Protein AF-A0A6A4AZQ4-F1 (afdb_monomer)

Solvent-accessible surface area (backbone atoms only — not comparable to full-atom values): 8282 Å² total; per-residue (Å²): 132,80,73,72,81,44,89,81,57,68,65,46,80,45,60,49,32,27,82,89,79,29,39,50,75,61,92,63,44,70,59,52,55,48,69,80,64,52,63,95,91,52,48,73,48,75,42,52,84,47,32,66,57,68,24,71,66,31,63,81,78,37,82,80,70,52,90,78,56,87,69,87,67,89,72,78,94,66,88,70,85,77,46,73,69,54,54,48,62,51,53,74,72,51,66,85,78,80,65,54,73,67,56,53,53,50,53,58,51,60,79,65,37,61,67,62,41,40,59,53,32,78,77,43,73,69,59,45,122

Organism: NCBI:txid53985

Sequence (129 aa):
MIAWSDPKSALTCLVNPTNPAGDKYGRGADKELHRDHVPDDHTIIVTKIMQPWVGPQWRQDSTINSANLVVNGAAHRQRRIAHAPHAAEIKRKQMPWSVTLMTLAFVSAVVKDDAYLQQTSDVTPPPVA

Structure (mmCIF, N/CA/C/O backbone):
data_AF-A0A6A4AZQ4-F1
#
_entry.id   AF-A0A6A4AZQ4-F1
#
loop_
_atom_site.group_PDB
_atom_site.id
_atom_site.type_symbol
_atom_site.label_atom_id
_atom_site.label_alt_id
_atom_site.label_comp_id
_atom_site.label_asym_id
_atom_site.label_entity_id
_atom_site.label_seq_id
_atom_site.pdbx_PDB_ins_code
_atom_site.Cartn_x
_atom_site.Cartn_y
_atom_site.Cartn_z
_atom_site.occupancy
_atom_site.B_iso_or_equiv
_atom_site.auth_seq_id
_atom_site.auth_comp_id
_atom_site.auth_asym_id
_atom_site.auth_atom_id
_atom_site.pdbx_PDB_model_num
ATOM 1 N N . MET A 1 1 ? 12.541 18.760 -14.601 1.00 35.53 1 MET A N 1
ATOM 2 C CA . MET A 1 1 ? 12.120 17.862 -15.698 1.00 35.53 1 MET A CA 1
ATOM 3 C C . MET A 1 1 ? 12.109 16.453 -15.121 1.00 35.53 1 MET A C 1
ATOM 5 O O . MET A 1 1 ? 13.132 16.041 -14.593 1.00 35.53 1 MET A O 1
ATOM 9 N N . ILE A 1 2 ? 10.940 15.810 -15.042 1.00 48.75 2 ILE A N 1
ATOM 10 C CA . ILE A 1 2 ? 10.747 14.558 -14.289 1.00 48.75 2 ILE A CA 1
ATOM 11 C C . ILE A 1 2 ? 11.432 13.405 -15.035 1.00 48.75 2 ILE A C 1
ATOM 13 O O . ILE A 1 2 ? 11.215 13.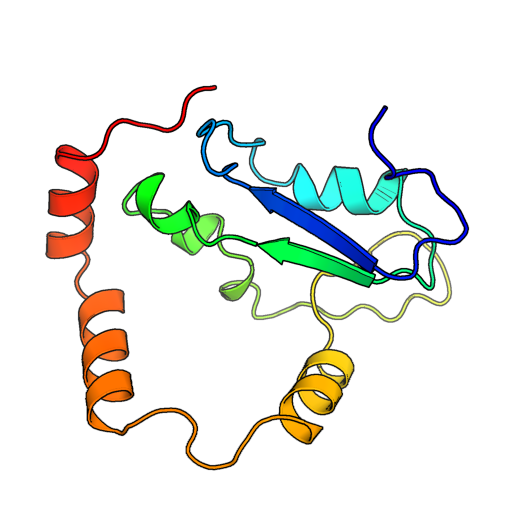231 -16.228 1.00 48.75 2 ILE A O 1
ATOM 17 N N . ALA A 1 3 ? 12.234 12.622 -14.311 1.00 57.94 3 ALA A N 1
ATOM 18 C CA . ALA A 1 3 ? 13.068 11.506 -14.772 1.00 57.94 3 ALA A CA 1
ATOM 19 C C . ALA A 1 3 ? 12.305 10.291 -15.355 1.00 57.94 3 ALA A C 1
ATOM 21 O O . ALA A 1 3 ? 12.865 9.206 -15.462 1.00 57.94 3 ALA A O 1
ATOM 22 N N . TRP A 1 4 ? 11.026 10.440 -15.710 1.00 61.09 4 TRP A N 1
ATOM 23 C CA . TRP A 1 4 ? 10.162 9.333 -16.134 1.00 61.09 4 TRP A CA 1
ATOM 24 C C . TRP A 1 4 ? 10.613 8.698 -17.457 1.00 61.09 4 TRP A C 1
ATOM 26 O O . TRP A 1 4 ? 10.456 7.501 -17.658 1.00 61.09 4 TRP A O 1
ATOM 36 N N . SER A 1 5 ? 11.193 9.492 -18.357 1.00 64.38 5 SER A N 1
ATOM 37 C CA . SER A 1 5 ? 11.689 9.024 -19.652 1.00 64.38 5 SER A CA 1
ATOM 38 C C . SER A 1 5 ? 13.172 8.648 -19.634 1.00 64.38 5 SER A C 1
ATOM 40 O O . SER A 1 5 ? 13.759 8.536 -20.706 1.00 64.38 5 SER A O 1
ATOM 42 N N . ASP A 1 6 ? 13.808 8.530 -18.461 1.00 72.38 6 ASP A N 1
ATOM 43 C CA . ASP A 1 6 ? 15.204 8.099 -18.385 1.00 72.38 6 ASP A CA 1
ATOM 44 C C . ASP A 1 6 ? 15.291 6.594 -18.695 1.00 72.38 6 ASP A C 1
ATOM 46 O O . ASP A 1 6 ? 14.875 5.777 -17.864 1.00 72.38 6 ASP A O 1
ATOM 50 N N . PRO A 1 7 ? 15.856 6.200 -19.853 1.00 70.44 7 PRO A N 1
ATOM 51 C CA . PRO A 1 7 ? 15.953 4.795 -20.236 1.00 70.44 7 PRO A CA 1
ATOM 52 C C . PRO A 1 7 ? 16.917 4.000 -19.343 1.00 70.44 7 PRO A C 1
ATOM 54 O O . PRO A 1 7 ? 16.969 2.779 -19.452 1.00 70.44 7 PRO A O 1
ATOM 57 N N . LYS A 1 8 ? 17.703 4.667 -18.485 1.00 75.94 8 LYS A N 1
ATOM 58 C CA . LYS A 1 8 ? 18.588 4.023 -17.505 1.00 75.94 8 LYS A CA 1
ATOM 59 C C . LYS A 1 8 ? 17.917 3.787 -16.157 1.00 75.94 8 LYS A C 1
ATOM 61 O O . LYS A 1 8 ? 18.514 3.142 -15.294 1.00 75.94 8 LYS A O 1
ATOM 66 N N . SER A 1 9 ? 16.724 4.337 -15.935 1.00 75.56 9 SER A N 1
ATOM 67 C CA . SER A 1 9 ? 16.019 4.123 -14.679 1.00 75.56 9 SER A CA 1
ATOM 68 C C . SER A 1 9 ? 15.610 2.652 -14.570 1.00 75.56 9 SER A C 1
ATOM 70 O O . SER A 1 9 ? 15.049 2.087 -15.495 1.00 75.56 9 SER A O 1
ATOM 72 N N . ALA A 1 10 ? 15.925 2.019 -13.439 1.00 75.75 10 ALA A N 1
ATOM 73 C CA . ALA A 1 10 ? 15.512 0.640 -13.149 1.00 75.75 10 ALA A CA 1
ATOM 74 C C . ALA A 1 10 ? 14.190 0.577 -12.358 1.00 75.75 10 ALA A C 1
ATOM 76 O O . ALA A 1 10 ? 13.584 -0.484 -12.205 1.00 75.75 10 ALA A O 1
ATOM 77 N N . LEU A 1 11 ? 13.772 1.716 -11.794 1.00 76.00 11 LEU A N 1
ATOM 78 C CA . LEU A 1 11 ? 12.618 1.831 -10.916 1.00 76.00 11 LEU A CA 1
ATOM 79 C C . LEU A 1 11 ? 11.999 3.224 -11.027 1.00 76.00 11 LEU A C 1
ATOM 81 O O . LEU A 1 11 ? 12.704 4.231 -10.955 1.00 76.00 11 LEU A O 1
ATOM 85 N N . THR A 1 12 ? 10.672 3.277 -11.092 1.00 76.62 12 THR A N 1
ATOM 86 C CA . THR A 1 12 ? 9.910 4.520 -10.948 1.00 76.62 12 THR A CA 1
ATOM 87 C C . THR A 1 12 ? 8.911 4.421 -9.804 1.00 76.62 12 THR A C 1
ATOM 89 O O . THR A 1 12 ? 8.218 3.419 -9.652 1.00 76.62 12 THR A O 1
ATOM 92 N N . CYS A 1 13 ? 8.806 5.484 -9.010 1.00 78.12 13 CYS A N 1
ATOM 93 C CA . CYS A 1 13 ? 7.836 5.590 -7.927 1.00 78.12 13 CYS A CA 1
ATOM 94 C C . CYS A 1 13 ? 6.793 6.657 -8.268 1.00 78.12 13 CYS A C 1
ATOM 96 O O . CYS A 1 13 ? 7.144 7.800 -8.550 1.00 78.12 13 CYS A O 1
ATOM 98 N N . LEU A 1 14 ? 5.519 6.284 -8.204 1.00 79.44 14 LEU A N 1
ATOM 99 C CA . LEU A 1 14 ? 4.370 7.165 -8.383 1.00 79.44 14 LEU A CA 1
ATOM 100 C C . LEU A 1 14 ? 3.589 7.235 -7.072 1.00 79.44 14 LEU A C 1
ATOM 102 O O . LEU A 1 14 ? 3.201 6.200 -6.535 1.00 79.44 14 LEU A O 1
ATOM 106 N N . VAL A 1 15 ? 3.330 8.442 -6.576 1.00 83.25 15 VAL A N 1
ATOM 107 C CA . VAL A 1 15 ? 2.513 8.683 -5.381 1.00 83.25 15 VAL A CA 1
ATOM 108 C C . VAL A 1 15 ? 1.152 9.189 -5.836 1.00 83.25 15 VAL A C 1
ATOM 110 O O . VAL A 1 15 ? 1.092 10.243 -6.448 1.00 83.25 15 VAL A O 1
ATOM 113 N N . ASN A 1 16 ? 0.076 8.434 -5.599 1.00 82.62 16 ASN A N 1
ATOM 114 C CA . ASN A 1 16 ? -1.269 8.836 -6.023 1.00 82.62 16 ASN A CA 1
ATOM 115 C C . ASN A 1 16 ? -2.346 8.298 -5.054 1.00 82.62 16 ASN A C 1
ATOM 117 O O . ASN A 1 16 ? -2.586 7.085 -5.064 1.00 82.62 16 ASN A O 1
ATOM 121 N N . PRO A 1 17 ? -3.035 9.137 -4.256 1.00 84.94 17 PRO A N 1
ATOM 122 C CA . PRO A 1 17 ? -2.929 10.601 -4.219 1.00 84.94 17 PRO A CA 1
ATOM 123 C C . PRO A 1 17 ? -1.544 11.090 -3.780 1.00 84.94 17 PRO A C 1
ATOM 125 O O . PRO A 1 17 ? -0.901 10.445 -2.947 1.00 84.94 17 PRO A O 1
ATOM 128 N N . THR A 1 18 ? -1.095 12.205 -4.350 1.00 86.50 18 THR A N 1
ATOM 129 C CA . THR A 1 18 ? 0.215 12.813 -4.112 1.00 86.50 18 THR A CA 1
ATOM 130 C C . THR A 1 18 ? 0.327 13.320 -2.674 1.00 86.50 18 THR A C 1
ATOM 132 O O . THR A 1 18 ? -0.579 13.946 -2.133 1.00 86.50 18 THR A O 1
ATOM 135 N N . ASN A 1 19 ? 1.478 13.093 -2.046 1.00 83.56 19 ASN A N 1
ATOM 136 C CA . ASN A 1 19 ? 1.862 13.688 -0.764 1.00 83.56 19 ASN A CA 1
ATOM 137 C C . ASN A 1 19 ? 3.084 14.594 -1.017 1.00 83.56 19 ASN A C 1
ATOM 139 O O . ASN A 1 19 ? 4.058 14.080 -1.575 1.00 83.56 19 ASN A O 1
ATOM 143 N N . PRO A 1 20 ? 3.081 15.895 -0.653 1.00 85.06 20 PRO A N 1
ATOM 144 C CA . PRO A 1 20 ? 2.109 16.609 0.194 1.00 85.06 20 PRO A CA 1
ATOM 145 C C . PRO A 1 20 ? 1.010 17.381 -0.548 1.00 85.06 20 PRO A C 1
ATOM 147 O O . PRO A 1 20 ? 0.149 17.962 0.101 1.00 85.06 20 PRO A O 1
ATOM 150 N N . ALA A 1 21 ? 1.041 17.425 -1.880 1.00 85.69 21 ALA A N 1
ATOM 151 C CA . ALA A 1 21 ? 0.172 18.308 -2.661 1.00 85.69 21 ALA A CA 1
ATOM 152 C C . ALA A 1 21 ? -1.312 17.893 -2.668 1.00 85.69 21 ALA A C 1
ATOM 154 O O . ALA A 1 21 ? -2.181 18.738 -2.866 1.00 85.69 21 ALA A O 1
ATOM 155 N N . GLY A 1 22 ? -1.616 16.623 -2.397 1.00 81.75 22 GLY A N 1
ATOM 156 C CA . GLY A 1 22 ? -2.986 16.131 -2.294 1.00 81.75 22 GLY A CA 1
ATOM 157 C C . GLY A 1 22 ? -3.694 15.943 -3.635 1.00 81.75 22 GLY A C 1
ATOM 158 O O . GLY A 1 22 ? -4.845 15.520 -3.620 1.00 81.75 22 GLY A O 1
ATOM 159 N N . ASP A 1 23 ? -3.038 16.209 -4.768 1.00 85.50 23 ASP A N 1
ATOM 160 C CA . ASP A 1 23 ? -3.581 15.934 -6.096 1.00 85.50 23 ASP A CA 1
ATOM 161 C C . ASP A 1 23 ? -3.769 14.432 -6.324 1.00 85.50 23 ASP A C 1
ATOM 163 O O . ASP A 1 23 ? -3.001 13.593 -5.840 1.00 85.50 23 ASP A O 1
ATOM 167 N N . LYS A 1 24 ? -4.836 14.068 -7.038 1.00 83.44 24 LYS A N 1
ATOM 168 C CA . LYS A 1 24 ? -5.180 12.670 -7.304 1.00 83.44 24 LYS A CA 1
ATOM 169 C C . LYS A 1 24 ? -5.544 12.485 -8.766 1.00 83.44 24 LYS A C 1
ATOM 171 O O . LYS A 1 24 ? -6.485 13.095 -9.266 1.00 83.44 24 LYS A O 1
ATOM 176 N N . TYR A 1 25 ? -4.894 11.531 -9.425 1.00 80.69 25 TYR A N 1
ATOM 177 C CA . TYR A 1 25 ? -5.348 11.117 -10.745 1.00 80.69 25 TYR A CA 1
ATOM 178 C C . TYR A 1 25 ? -6.692 10.379 -10.679 1.00 80.69 25 TYR A C 1
ATOM 180 O O . TYR A 1 25 ? -6.972 9.615 -9.748 1.00 80.69 25 TYR A O 1
ATOM 188 N N . GLY A 1 26 ? -7.502 10.551 -11.725 1.00 76.06 26 GLY A N 1
ATOM 189 C CA . GLY A 1 26 ? -8.758 9.827 -11.895 1.00 76.06 26 GLY A CA 1
ATOM 190 C C . GLY A 1 26 ? -8.587 8.302 -11.871 1.00 76.06 26 GLY A C 1
ATOM 191 O O . GLY A 1 26 ? -7.505 7.747 -12.090 1.00 76.06 26 GLY A O 1
ATOM 192 N N . ARG A 1 27 ? -9.687 7.590 -11.606 1.00 72.06 27 ARG A N 1
ATOM 193 C CA . ARG A 1 27 ? -9.695 6.122 -11.556 1.00 72.06 27 ARG A CA 1
ATOM 194 C C . ARG A 1 27 ? -9.169 5.542 -12.874 1.00 72.06 27 ARG A C 1
ATOM 196 O O . ARG A 1 27 ? -9.711 5.815 -13.936 1.00 72.06 27 ARG A O 1
ATOM 203 N N . GLY A 1 28 ? -8.144 4.694 -12.796 1.00 66.69 28 GLY A N 1
ATOM 204 C CA . GLY A 1 28 ? -7.565 4.021 -13.964 1.00 66.69 28 GLY A CA 1
ATOM 205 C C . GLY A 1 28 ? -6.424 4.771 -14.654 1.00 66.69 28 GLY A C 1
ATOM 206 O O . GLY A 1 28 ? -5.711 4.137 -15.429 1.00 66.69 28 GLY A O 1
ATOM 207 N N . ALA A 1 29 ? -6.171 6.035 -14.306 1.00 71.25 29 ALA A N 1
ATOM 208 C CA . ALA A 1 29 ? -5.068 6.817 -14.865 1.00 71.25 29 ALA A CA 1
ATOM 209 C C . ALA A 1 29 ? -3.694 6.170 -14.615 1.00 71.25 29 ALA A C 1
ATOM 211 O O . ALA A 1 29 ? -2.849 6.161 -15.500 1.00 71.25 29 ALA A O 1
ATOM 212 N N . ASP A 1 30 ? -3.490 5.512 -13.466 1.00 70.56 30 ASP A N 1
ATOM 213 C CA . ASP A 1 30 ? -2.242 4.777 -13.197 1.00 70.56 30 ASP A CA 1
ATOM 214 C C . ASP A 1 30 ? -1.990 3.661 -14.230 1.00 70.56 30 ASP A C 1
ATOM 216 O O . ASP A 1 30 ? -0.849 3.365 -14.581 1.00 70.56 30 ASP A O 1
ATOM 220 N N . LYS A 1 31 ? -3.065 3.026 -14.729 1.00 67.12 31 LYS A N 1
ATOM 221 C CA . LYS A 1 31 ? -2.982 1.963 -15.744 1.00 67.12 31 LYS A CA 1
ATOM 222 C C . LYS A 1 31 ? -2.687 2.533 -17.129 1.00 67.12 31 LYS A C 1
ATOM 224 O O . LYS A 1 31 ? -2.040 1.861 -17.927 1.00 67.12 31 LYS A O 1
ATOM 229 N N . GLU A 1 32 ? -3.184 3.730 -17.413 1.00 66.38 32 GLU A N 1
ATOM 230 C CA . GLU A 1 32 ? -2.928 4.460 -18.656 1.00 66.38 32 GLU A CA 1
ATOM 231 C C . GLU A 1 32 ? -1.483 4.970 -18.701 1.00 66.38 32 GLU A C 1
ATOM 233 O O . GLU A 1 32 ? -0.744 4.633 -19.623 1.00 66.38 32 GLU A O 1
ATOM 238 N N . LEU A 1 33 ? -1.020 5.616 -17.625 1.00 66.25 33 LEU A N 1
ATOM 239 C CA . LEU A 1 33 ? 0.378 6.025 -17.448 1.00 66.25 33 LEU A CA 1
ATOM 240 C C . LEU A 1 33 ? 1.345 4.844 -17.604 1.00 66.25 33 LEU A C 1
ATOM 242 O O . LEU A 1 33 ? 2.374 4.965 -18.268 1.00 66.25 33 LEU A O 1
ATOM 246 N N . HIS A 1 34 ? 0.991 3.683 -17.045 1.00 66.56 34 HIS A N 1
ATOM 247 C CA . HIS A 1 34 ? 1.779 2.463 -17.196 1.00 66.56 34 HIS A CA 1
ATOM 248 C C . HIS A 1 34 ? 1.815 1.940 -18.639 1.00 66.56 34 HIS A C 1
ATOM 250 O O . HIS A 1 34 ? 2.854 1.462 -19.087 1.00 66.56 34 HIS A O 1
ATOM 256 N N . ARG A 1 35 ? 0.694 2.002 -19.367 1.00 64.50 35 ARG A N 1
ATOM 257 C CA . ARG A 1 35 ? 0.608 1.486 -20.740 1.00 64.50 35 ARG A CA 1
ATOM 258 C C . ARG A 1 35 ? 1.487 2.280 -21.698 1.00 64.50 35 ARG A C 1
ATOM 260 O O . ARG A 1 35 ? 2.133 1.678 -22.551 1.00 64.50 35 ARG A O 1
ATOM 267 N N . ASP A 1 36 ? 1.470 3.598 -21.565 1.00 67.19 36 ASP A N 1
ATOM 268 C CA . ASP A 1 36 ? 1.934 4.471 -22.641 1.00 67.19 36 ASP A CA 1
ATOM 269 C C . ASP A 1 36 ? 3.392 4.908 -22.472 1.00 67.19 36 ASP A C 1
ATOM 271 O O . ASP A 1 36 ? 4.022 5.319 -23.444 1.00 67.19 36 ASP A O 1
ATOM 275 N N . HIS A 1 37 ? 3.955 4.786 -21.265 1.00 65.50 37 HIS A N 1
ATOM 276 C CA . HIS A 1 37 ? 5.232 5.427 -20.954 1.00 65.50 37 HIS A CA 1
ATOM 277 C C . HIS A 1 37 ? 6.262 4.533 -20.258 1.00 65.50 37 HIS A C 1
ATOM 279 O O . HIS A 1 37 ? 7.309 5.047 -19.869 1.00 65.50 37 HIS A O 1
ATOM 285 N N . VAL A 1 38 ? 5.990 3.239 -20.048 1.00 64.12 38 VAL A N 1
ATOM 286 C CA . VAL A 1 38 ? 6.880 2.369 -19.259 1.00 64.12 38 VAL A CA 1
ATOM 287 C C . VAL A 1 38 ? 7.414 1.195 -20.083 1.00 64.12 38 VAL A C 1
ATOM 289 O O . VAL A 1 38 ? 6.617 0.393 -20.580 1.00 64.12 38 VAL A O 1
ATOM 292 N N . PRO A 1 39 ? 8.752 1.066 -20.208 1.00 67.88 39 PRO A N 1
ATOM 293 C CA . PRO A 1 39 ? 9.387 -0.066 -20.877 1.00 67.88 39 PRO A CA 1
ATOM 294 C C . PRO A 1 39 ? 9.024 -1.425 -20.259 1.00 67.88 39 PRO A C 1
ATOM 296 O O . PRO A 1 39 ? 8.681 -1.526 -19.084 1.00 67.88 39 PRO A O 1
ATOM 299 N N . ASP A 1 40 ? 9.128 -2.488 -21.056 1.00 67.19 40 ASP A N 1
ATOM 300 C CA . ASP A 1 40 ? 8.702 -3.850 -20.695 1.00 67.19 40 ASP A CA 1
ATOM 301 C C . ASP A 1 40 ? 9.452 -4.444 -19.491 1.00 67.19 40 ASP A C 1
ATOM 303 O O . ASP A 1 40 ? 8.864 -5.223 -18.744 1.00 67.19 40 ASP A O 1
ATOM 307 N N . ASP A 1 41 ? 10.715 -4.056 -19.291 1.00 69.56 41 ASP A N 1
ATOM 308 C CA . ASP A 1 41 ? 11.599 -4.539 -18.214 1.00 69.56 41 ASP A CA 1
ATOM 309 C C . ASP A 1 41 ? 11.769 -3.510 -17.079 1.00 69.56 41 ASP A C 1
ATOM 311 O O . ASP A 1 41 ? 12.784 -3.450 -16.389 1.00 69.56 41 ASP A O 1
ATOM 315 N N . HIS A 1 42 ? 10.774 -2.637 -16.906 1.00 72.31 42 HIS A N 1
ATOM 316 C CA . HIS A 1 42 ? 10.826 -1.553 -15.933 1.00 72.31 42 HIS A CA 1
ATOM 317 C C . HIS A 1 42 ? 9.854 -1.772 -14.779 1.00 72.31 42 HIS A C 1
ATOM 319 O O . HIS A 1 42 ? 8.670 -2.064 -14.973 1.00 72.31 42 HIS A O 1
ATOM 325 N N . THR A 1 43 ? 10.332 -1.579 -13.550 1.00 73.88 43 THR A N 1
ATOM 326 C CA . THR A 1 43 ? 9.486 -1.705 -12.358 1.00 73.88 43 THR A CA 1
ATOM 327 C C . THR A 1 43 ? 8.878 -0.358 -11.982 1.00 73.88 43 THR A C 1
ATOM 329 O O . THR A 1 43 ? 9.582 0.642 -11.854 1.00 73.88 43 THR A O 1
ATOM 332 N N . ILE A 1 44 ? 7.567 -0.335 -11.720 1.00 75.06 44 ILE A N 1
ATOM 333 C CA . ILE A 1 44 ? 6.893 0.821 -11.116 1.00 75.06 44 ILE A CA 1
ATOM 334 C C . ILE A 1 44 ? 6.322 0.442 -9.758 1.00 75.06 44 ILE A C 1
ATOM 336 O O . ILE A 1 44 ? 5.603 -0.551 -9.626 1.00 75.06 44 ILE A O 1
ATOM 340 N N . ILE A 1 45 ? 6.566 1.291 -8.767 1.00 77.44 45 ILE A N 1
ATOM 341 C CA . ILE A 1 45 ? 5.862 1.282 -7.489 1.00 77.44 45 ILE A CA 1
ATOM 342 C C . ILE A 1 45 ? 4.824 2.396 -7.516 1.00 77.44 45 ILE A C 1
ATOM 344 O O . ILE A 1 45 ? 5.169 3.573 -7.557 1.00 77.44 45 ILE A O 1
ATOM 348 N N . VAL A 1 46 ? 3.546 2.027 -7.457 1.00 77.94 46 VAL A N 1
ATOM 349 C CA . VAL A 1 46 ? 2.457 2.984 -7.240 1.00 77.94 46 VAL A CA 1
ATOM 350 C C . VAL A 1 46 ? 2.090 2.945 -5.765 1.00 77.94 46 VAL A C 1
ATOM 352 O O . VAL A 1 46 ? 1.525 1.960 -5.288 1.00 77.94 46 VAL A O 1
ATOM 355 N N . THR A 1 47 ? 2.418 4.000 -5.027 1.00 80.50 47 THR A N 1
ATOM 356 C CA . THR A 1 47 ? 2.023 4.123 -3.628 1.00 80.50 47 THR A CA 1
ATOM 357 C C . THR A 1 47 ? 0.634 4.741 -3.507 1.00 80.50 47 THR A C 1
ATOM 359 O O . THR A 1 47 ? 0.336 5.801 -4.060 1.00 80.50 47 THR A O 1
ATOM 362 N N . LYS A 1 48 ? -0.218 4.033 -2.761 1.00 80.44 48 LYS A N 1
ATOM 363 C CA . LYS A 1 48 ? -1.611 4.379 -2.454 1.00 80.44 48 LYS A CA 1
ATOM 364 C C . LYS A 1 48 ? -1.781 4.813 -0.996 1.00 80.44 48 LYS A C 1
ATOM 366 O O . LYS A 1 48 ? -2.871 4.704 -0.448 1.00 80.44 48 LYS A O 1
ATOM 371 N N . ILE A 1 49 ? -0.711 5.286 -0.352 1.00 81.44 49 ILE A N 1
ATOM 372 C CA . ILE A 1 49 ? -0.714 5.625 1.083 1.00 81.44 49 ILE A CA 1
ATOM 373 C C . ILE A 1 49 ? -1.791 6.642 1.462 1.00 81.44 49 ILE A C 1
ATOM 375 O O . ILE A 1 49 ? -2.362 6.539 2.541 1.00 81.44 49 ILE A O 1
ATOM 379 N N . MET A 1 50 ? -2.105 7.581 0.564 1.00 85.50 50 MET A N 1
ATOM 380 C CA . MET A 1 50 ? -3.113 8.603 0.829 1.00 85.50 50 MET A CA 1
ATOM 381 C C . MET A 1 50 ? -4.533 8.169 0.437 1.00 85.50 50 MET A C 1
ATOM 383 O O . MET A 1 50 ? -5.493 8.891 0.681 1.00 85.50 50 MET A O 1
ATOM 387 N N . GLN A 1 51 ? -4.692 6.989 -0.169 1.00 83.12 51 GLN A N 1
ATOM 388 C CA . GLN A 1 51 ? -5.965 6.516 -0.710 1.00 83.12 51 GLN A CA 1
ATOM 389 C C . GLN A 1 51 ? -7.094 6.428 0.338 1.00 83.12 51 GLN A C 1
ATOM 391 O O . GLN A 1 51 ? -8.215 6.781 -0.028 1.00 83.12 51 GLN A O 1
ATOM 396 N N . PRO A 1 52 ? -6.853 6.033 1.611 1.00 82.75 52 PRO A N 1
ATOM 397 C CA . PRO A 1 52 ? -7.893 6.036 2.645 1.00 82.75 52 PRO A CA 1
ATOM 398 C C . PRO A 1 52 ? -8.498 7.417 2.928 1.00 82.75 52 PRO A C 1
ATOM 400 O O . PRO A 1 52 ? -9.676 7.503 3.257 1.00 82.75 52 PRO A O 1
ATOM 403 N N . TRP A 1 53 ? -7.726 8.492 2.738 1.00 83.25 53 TRP A N 1
ATOM 404 C CA . TRP A 1 53 ? -8.166 9.874 2.975 1.00 83.25 53 TRP A CA 1
ATOM 405 C C . TRP A 1 53 ? -9.047 10.432 1.859 1.00 83.25 53 TRP A C 1
ATOM 407 O O . TRP A 1 53 ? -9.649 11.484 2.016 1.00 83.25 53 TRP A O 1
ATOM 417 N N . VAL A 1 54 ? -9.142 9.730 0.727 1.00 82.31 54 VAL A N 1
ATOM 418 C CA . VAL A 1 54 ? -10.029 10.136 -0.372 1.00 82.31 54 VAL A CA 1
ATOM 419 C C . VAL A 1 54 ? -11.500 9.894 -0.021 1.00 82.31 54 VAL A C 1
ATOM 421 O O . VAL A 1 54 ? -12.384 10.494 -0.625 1.00 82.31 54 VAL A O 1
ATOM 424 N N . GLY A 1 55 ? -11.766 8.991 0.925 1.00 81.81 55 GLY A N 1
ATOM 425 C CA . GLY A 1 55 ? -13.101 8.735 1.445 1.00 81.81 55 GLY A CA 1
ATOM 426 C C . GLY A 1 55 ? -13.371 7.261 1.753 1.00 81.81 55 GLY A C 1
ATOM 427 O O . GLY A 1 55 ? -12.559 6.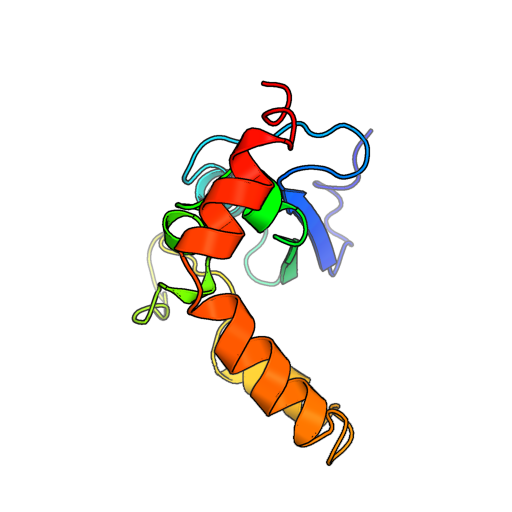386 1.439 1.00 81.81 55 GLY A O 1
ATOM 428 N N . PRO A 1 56 ? -14.549 6.938 2.310 1.00 79.88 56 PRO A N 1
ATOM 429 C CA . PRO A 1 56 ? -14.893 5.607 2.833 1.00 79.88 56 PRO A CA 1
ATOM 430 C C . PRO A 1 56 ? -14.865 4.508 1.755 1.00 79.88 56 PRO A C 1
ATOM 432 O O . PRO A 1 56 ? -14.608 3.335 2.033 1.00 79.88 56 PRO A O 1
ATOM 435 N N . GLN A 1 57 ?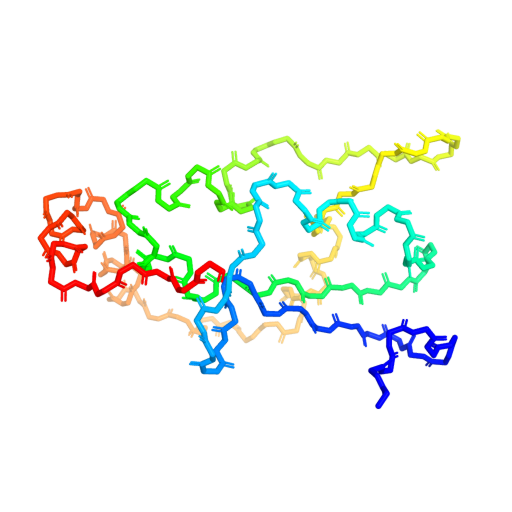 -15.066 4.888 0.488 1.00 79.19 57 GLN A N 1
ATOM 436 C CA . GLN A 1 57 ? -15.042 3.989 -0.668 1.00 79.19 57 GLN A CA 1
ATOM 437 C C . GLN A 1 57 ? -13.634 3.732 -1.234 1.00 79.19 57 GLN A C 1
ATOM 439 O O . GLN A 1 57 ? -13.505 3.113 -2.292 1.00 79.19 57 GLN A O 1
ATOM 444 N N . TRP A 1 58 ? -12.568 4.151 -0.542 1.00 80.25 58 TRP A N 1
ATOM 445 C CA . TRP A 1 58 ? -11.172 4.028 -0.986 1.00 80.25 58 TRP A CA 1
ATOM 446 C C . TRP A 1 58 ? -10.776 2.622 -1.466 1.00 80.25 58 TRP A C 1
ATOM 448 O O . TRP A 1 58 ? -9.924 2.477 -2.344 1.00 80.25 58 TRP A O 1
ATOM 458 N N . ARG A 1 59 ? -11.423 1.575 -0.938 1.00 78.62 59 ARG A N 1
ATOM 459 C CA . ARG A 1 59 ? -11.202 0.173 -1.323 1.00 78.62 59 ARG A CA 1
ATOM 460 C C . ARG A 1 59 ? -11.526 -0.110 -2.792 1.00 78.62 59 ARG A C 1
ATOM 462 O O . ARG A 1 59 ? -10.958 -1.038 -3.361 1.00 78.62 59 ARG A O 1
ATOM 469 N N . GLN A 1 60 ? -12.417 0.662 -3.412 1.00 76.25 60 GLN A N 1
ATOM 470 C CA . GLN A 1 60 ? -12.772 0.503 -4.827 1.00 76.25 60 GLN A CA 1
ATOM 471 C C . GLN A 1 60 ? -11.660 0.968 -5.779 1.00 76.25 60 GLN A C 1
ATOM 473 O O . GLN A 1 60 ? -11.587 0.506 -6.916 1.00 76.25 60 GLN A O 1
ATOM 478 N N . ASP A 1 61 ? -10.811 1.879 -5.305 1.00 69.25 61 ASP A N 1
ATOM 479 C CA . ASP A 1 61 ? -9.655 2.417 -6.028 1.00 69.25 61 ASP A CA 1
ATOM 480 C C . ASP A 1 61 ? -8.338 1.771 -5.566 1.00 69.25 61 ASP A C 1
ATOM 482 O O . ASP A 1 61 ? -7.268 2.046 -6.114 1.00 69.25 61 ASP A O 1
ATOM 486 N N . SER A 1 62 ? -8.404 0.898 -4.557 1.00 64.69 62 SER A N 1
ATOM 487 C CA . SER A 1 62 ? -7.260 0.135 -4.080 1.00 64.69 62 SER A CA 1
ATOM 488 C C . SER A 1 62 ? -6.909 -0.968 -5.073 1.00 64.69 62 SER A C 1
ATOM 490 O O . SER A 1 62 ? -7.746 -1.780 -5.471 1.00 64.69 62 SER A O 1
ATOM 492 N N . THR A 1 63 ? -5.628 -1.059 -5.419 1.00 59.25 63 THR A N 1
ATOM 493 C CA . THR A 1 63 ? -5.078 -2.147 -6.238 1.00 59.25 63 THR A CA 1
ATOM 494 C C . THR A 1 63 ? -5.220 -3.523 -5.569 1.00 59.25 63 THR A C 1
ATOM 496 O O . THR A 1 63 ? -5.114 -4.539 -6.249 1.00 59.25 63 THR A O 1
ATOM 499 N N . ILE A 1 64 ? -5.540 -3.564 -4.269 1.00 51.41 64 ILE A N 1
ATOM 500 C CA . ILE A 1 64 ? -5.658 -4.774 -3.441 1.00 51.41 64 ILE A CA 1
ATOM 501 C C . ILE A 1 64 ? -6.943 -5.574 -3.731 1.00 51.41 64 ILE A C 1
ATOM 503 O O . ILE A 1 64 ? -6.933 -6.795 -3.617 1.00 51.41 64 ILE A O 1
ATOM 507 N N . ASN A 1 65 ? -8.033 -4.936 -4.179 1.00 41.56 65 ASN A N 1
ATOM 508 C CA . ASN A 1 65 ? -9.303 -5.627 -4.476 1.00 41.56 65 ASN A CA 1
ATOM 509 C C . ASN A 1 65 ? -9.334 -6.334 -5.844 1.00 41.56 65 ASN A C 1
ATOM 511 O O . ASN A 1 65 ? -10.337 -6.936 -6.228 1.00 41.56 65 ASN A O 1
ATOM 515 N N . SER A 1 66 ? -8.232 -6.292 -6.593 1.00 43.72 66 SER A N 1
ATOM 516 C CA . SER A 1 66 ? -8.113 -6.987 -7.873 1.00 43.72 66 SER A CA 1
ATOM 517 C C . SER A 1 66 ? -7.667 -8.435 -7.641 1.00 43.72 66 SER A C 1
ATOM 519 O O . SER A 1 66 ? -6.532 -8.785 -7.946 1.00 43.72 66 SER A O 1
ATOM 521 N N . ALA A 1 67 ? -8.555 -9.299 -7.137 1.00 33.78 67 ALA A N 1
ATOM 522 C CA . ALA A 1 67 ? -8.293 -10.741 -6.969 1.00 33.78 67 ALA A CA 1
ATOM 523 C C . ALA A 1 67 ? -7.934 -11.478 -8.285 1.00 33.78 67 ALA A C 1
ATOM 525 O O . ALA A 1 67 ? -7.544 -12.638 -8.263 1.00 33.78 67 ALA A O 1
ATOM 526 N N . ASN A 1 68 ? -8.018 -10.802 -9.434 1.00 30.02 68 ASN A N 1
ATOM 527 C CA . ASN A 1 68 ? -7.587 -11.297 -10.735 1.00 30.02 68 ASN A CA 1
ATOM 528 C C . ASN A 1 68 ? -6.606 -10.316 -11.373 1.00 30.02 68 ASN A C 1
ATOM 530 O O . ASN A 1 68 ? -7.023 -9.390 -12.076 1.00 30.02 68 ASN A O 1
ATOM 534 N N . LEU A 1 69 ? -5.302 -10.523 -11.174 1.00 35.91 69 LEU A N 1
ATOM 535 C CA . LEU A 1 69 ? -4.298 -9.674 -11.807 1.00 35.91 69 LEU A CA 1
ATOM 536 C C . LEU A 1 69 ? -3.016 -10.405 -12.288 1.00 35.91 69 LEU A C 1
ATOM 538 O O . LEU A 1 69 ? -1.927 -9.973 -11.950 1.00 35.91 69 LEU A O 1
ATOM 542 N N . VAL A 1 70 ? -3.107 -11.395 -13.204 1.00 46.78 70 VAL A N 1
ATOM 543 C CA . VAL A 1 70 ? -2.018 -11.783 -14.171 1.00 46.78 70 VAL A CA 1
ATOM 544 C C . VAL A 1 70 ? -2.454 -12.177 -15.616 1.00 46.78 70 VAL A C 1
ATOM 546 O O . VAL A 1 70 ? -3.312 -13.039 -15.767 1.00 46.78 70 VAL A O 1
ATOM 549 N N . VAL A 1 71 ? -1.927 -11.542 -16.673 1.00 36.41 71 VAL A N 1
ATOM 550 C CA . VAL A 1 71 ? -1.923 -12.026 -18.076 1.00 36.41 71 VAL A CA 1
ATOM 551 C C . VAL A 1 71 ? -0.452 -12.093 -18.451 1.00 36.41 71 VAL A C 1
ATOM 553 O O . VAL A 1 71 ? 0.268 -11.115 -18.256 1.00 36.41 71 VAL A O 1
ATOM 556 N N . ASN A 1 72 ? -0.014 -13.244 -18.944 1.00 27.31 72 ASN A N 1
ATOM 557 C CA . ASN A 1 72 ? 1.293 -13.404 -19.555 1.00 27.31 72 ASN A CA 1
ATOM 558 C C . ASN A 1 72 ? 1.137 -13.009 -21.027 1.00 27.31 72 ASN A C 1
ATOM 560 O O . ASN A 1 72 ? 0.342 -13.618 -21.738 1.00 27.31 72 ASN A O 1
ATOM 564 N N . GLY A 1 73 ? 1.806 -11.943 -21.454 1.00 31.56 73 GLY A N 1
ATOM 565 C CA . GLY A 1 73 ? 1.681 -11.411 -22.805 1.00 31.56 73 GLY A CA 1
ATOM 566 C C . GLY A 1 73 ? 2.941 -11.657 -23.613 1.00 31.56 73 GLY A C 1
ATOM 567 O O . GLY A 1 73 ? 3.685 -10.717 -23.866 1.00 31.56 73 GLY A O 1
ATOM 568 N N . ALA A 1 74 ? 3.133 -12.884 -24.099 1.00 33.41 74 ALA A N 1
ATOM 569 C CA . ALA A 1 74 ? 3.563 -12.980 -25.484 1.00 33.41 74 ALA A CA 1
ATOM 570 C C . ALA A 1 74 ? 2.345 -12.533 -26.314 1.00 33.41 74 ALA A C 1
ATOM 572 O O . ALA A 1 74 ? 1.325 -13.213 -26.324 1.00 33.41 74 ALA A O 1
ATOM 573 N N . ALA A 1 75 ? 2.458 -11.354 -26.929 1.00 35.38 75 ALA A N 1
ATOM 574 C CA . ALA A 1 75 ? 1.457 -10.649 -27.737 1.00 35.38 75 ALA A CA 1
ATOM 575 C C . ALA A 1 75 ? 0.365 -9.838 -26.984 1.00 35.38 75 ALA A C 1
ATOM 577 O O . ALA A 1 75 ? -0.530 -10.358 -26.333 1.00 35.38 75 ALA A O 1
ATOM 578 N N . HIS A 1 76 ? 0.436 -8.517 -27.197 1.00 33.47 76 HIS A N 1
ATOM 579 C CA . HIS A 1 76 ? -0.611 -7.489 -27.070 1.00 33.47 76 HIS A CA 1
ATOM 580 C C . HIS A 1 76 ? -1.148 -7.064 -25.677 1.00 33.47 76 HIS A C 1
ATOM 582 O O . HIS A 1 76 ? -2.145 -7.550 -25.160 1.00 33.47 76 HIS A O 1
ATOM 588 N N . ARG A 1 77 ? -0.536 -5.979 -25.167 1.00 41.31 77 ARG A N 1
ATOM 589 C CA . ARG A 1 77 ? -1.144 -4.810 -24.477 1.00 41.31 77 ARG A CA 1
ATOM 590 C C . ARG A 1 77 ? -2.203 -5.052 -23.381 1.00 41.31 77 ARG A C 1
ATOM 592 O O . ARG A 1 77 ? -3.255 -4.415 -23.382 1.00 41.31 77 ARG A O 1
ATOM 599 N N . GLN A 1 78 ? -1.867 -5.815 -22.344 1.00 33.47 78 GLN A N 1
ATOM 600 C CA . GLN A 1 78 ? -2.560 -5.715 -21.050 1.00 33.47 78 GLN A CA 1
ATOM 601 C C . GLN A 1 78 ? -1.579 -5.954 -19.893 1.00 33.47 78 GLN A C 1
ATOM 603 O O . GLN A 1 78 ? -1.272 -7.092 -19.553 1.00 33.47 78 GLN A O 1
ATOM 608 N N . ARG A 1 79 ? -1.045 -4.874 -19.303 1.00 40.31 79 ARG A N 1
ATOM 609 C CA . ARG A 1 79 ? -0.010 -4.936 -18.253 1.00 40.31 79 ARG A CA 1
ATOM 610 C C . ARG A 1 79 ? -0.571 -4.583 -16.874 1.00 40.31 79 ARG A C 1
ATOM 612 O O . ARG A 1 79 ? -1.462 -3.744 -16.746 1.00 40.31 79 ARG A O 1
ATOM 619 N N . ARG A 1 80 ? -0.112 -5.323 -15.862 1.00 40.06 80 ARG A N 1
ATOM 620 C CA . ARG A 1 80 ? -0.714 -5.489 -14.528 1.00 40.06 80 ARG A CA 1
ATOM 621 C C . ARG A 1 80 ? 0.276 -5.047 -13.435 1.00 40.06 80 ARG A C 1
ATOM 623 O O . ARG A 1 80 ? 1.477 -5.238 -13.576 1.00 40.06 80 ARG A O 1
ATOM 630 N N . ILE A 1 81 ? -0.242 -4.473 -12.347 1.00 45.53 81 ILE A N 1
ATOM 631 C CA . ILE A 1 81 ? 0.502 -3.930 -11.196 1.00 45.53 81 ILE A CA 1
ATOM 632 C C . ILE A 1 81 ? 0.686 -5.040 -10.135 1.00 45.53 81 ILE A C 1
ATOM 634 O O . ILE A 1 81 ? -0.299 -5.525 -9.595 1.00 45.53 81 ILE A O 1
ATOM 638 N N . ALA A 1 82 ? 1.946 -5.409 -9.852 1.00 48.53 82 ALA A N 1
ATOM 639 C CA . ALA A 1 82 ? 2.440 -6.423 -8.893 1.00 48.53 82 ALA A CA 1
ATOM 640 C C . ALA A 1 82 ? 2.045 -7.906 -9.152 1.00 48.53 82 ALA A C 1
ATOM 642 O O . ALA A 1 82 ? 0.982 -8.385 -8.775 1.00 48.53 82 ALA A O 1
ATOM 643 N N . HIS A 1 83 ? 2.971 -8.658 -9.759 1.00 53.09 83 HIS A N 1
ATOM 644 C CA . HIS A 1 83 ? 2.889 -10.088 -10.100 1.00 53.09 83 HIS A CA 1
ATOM 645 C C . HIS A 1 83 ? 3.253 -10.997 -8.893 1.00 53.09 83 HIS A C 1
ATOM 647 O O . HIS A 1 83 ? 4.076 -10.611 -8.063 1.00 53.09 83 HIS A O 1
ATOM 653 N N . ALA A 1 84 ? 2.710 -12.221 -8.789 1.00 50.88 84 ALA A N 1
ATOM 654 C CA . ALA A 1 84 ? 3.021 -13.172 -7.700 1.00 50.88 84 ALA A CA 1
ATOM 655 C C . ALA A 1 84 ? 4.530 -13.522 -7.541 1.00 50.88 84 ALA A C 1
ATOM 657 O O . ALA A 1 84 ? 5.005 -13.597 -6.409 1.00 50.88 84 ALA A O 1
ATOM 658 N N . PRO A 1 85 ? 5.322 -13.643 -8.622 1.00 62.59 85 PRO A N 1
ATOM 659 C CA . PRO A 1 85 ? 6.786 -13.660 -8.585 1.00 62.59 85 PRO A CA 1
ATOM 660 C C . PRO A 1 85 ? 7.425 -12.424 -7.946 1.00 62.59 85 PRO A C 1
ATOM 662 O O . PRO A 1 85 ? 8.369 -12.572 -7.181 1.00 62.59 85 PRO A O 1
ATOM 665 N N . HIS A 1 86 ? 6.897 -11.215 -8.172 1.00 68.62 86 HIS A N 1
ATOM 666 C CA . HIS A 1 86 ? 7.398 -10.021 -7.479 1.00 68.62 86 HIS A CA 1
ATOM 667 C C . HIS A 1 86 ? 7.094 -10.093 -5.980 1.00 68.62 86 HIS A C 1
ATOM 669 O O . HIS A 1 86 ? 7.962 -9.801 -5.162 1.00 68.62 86 HIS A O 1
ATOM 675 N N . ALA A 1 87 ? 5.894 -10.548 -5.602 1.00 69.81 87 ALA A N 1
ATOM 676 C CA . ALA A 1 87 ? 5.557 -10.776 -4.198 1.00 69.81 87 ALA A CA 1
ATOM 677 C C . ALA A 1 87 ? 6.467 -11.839 -3.554 1.00 69.81 87 ALA A C 1
ATOM 679 O O . ALA A 1 87 ? 6.902 -11.658 -2.418 1.00 69.81 87 ALA A O 1
ATOM 680 N N . ALA A 1 88 ? 6.812 -12.906 -4.282 1.00 77.44 88 ALA A N 1
ATOM 681 C CA . ALA A 1 88 ? 7.771 -13.912 -3.832 1.00 77.44 88 ALA A CA 1
ATOM 682 C C . ALA A 1 88 ? 9.185 -13.325 -3.654 1.00 77.44 88 ALA A C 1
ATOM 684 O O . ALA A 1 88 ? 9.814 -13.562 -2.623 1.00 77.44 88 ALA A O 1
ATOM 685 N N . GLU A 1 89 ? 9.657 -12.496 -4.590 1.00 82.31 89 GLU A N 1
ATOM 686 C CA . GLU A 1 89 ? 10.968 -11.834 -4.513 1.00 82.31 89 GLU A CA 1
ATOM 687 C C . GLU A 1 89 ? 11.072 -10.781 -3.403 1.00 82.31 89 GLU A C 1
ATOM 689 O O . GLU A 1 89 ? 12.158 -10.570 -2.848 1.00 82.31 89 GLU A O 1
ATOM 694 N N . ILE A 1 90 ? 9.957 -10.127 -3.067 1.00 80.25 90 ILE A N 1
ATOM 695 C CA . ILE A 1 90 ? 9.848 -9.235 -1.906 1.00 80.25 90 ILE A CA 1
ATOM 696 C C . ILE A 1 90 ? 9.854 -10.069 -0.624 1.00 80.25 90 ILE A C 1
ATOM 698 O O . ILE A 1 90 ? 10.652 -9.810 0.275 1.00 80.25 90 ILE A O 1
ATOM 702 N N . LYS A 1 91 ? 9.023 -11.118 -0.557 1.00 80.88 91 LYS A N 1
ATOM 703 C CA . LYS A 1 91 ? 8.922 -12.005 0.609 1.00 80.88 91 LYS A CA 1
ATOM 704 C C . LYS A 1 91 ? 10.247 -12.701 0.921 1.00 80.88 91 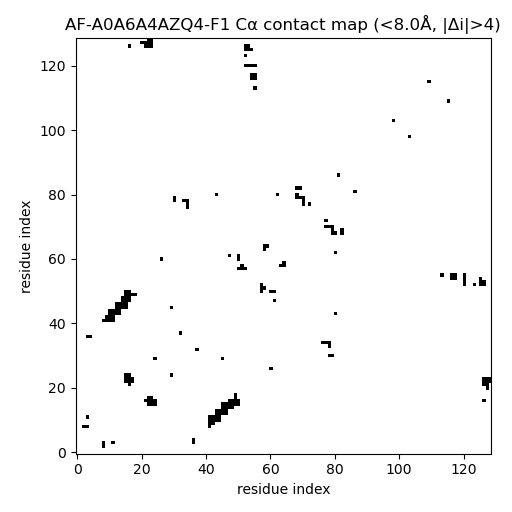LYS A C 1
ATOM 706 O O . LYS A 1 91 ? 10.579 -12.850 2.090 1.00 80.88 91 LYS A O 1
ATOM 711 N N . ARG A 1 92 ? 11.041 -13.049 -0.099 1.00 88.19 92 ARG A N 1
ATOM 712 C CA . ARG A 1 92 ? 12.392 -13.619 0.056 1.00 88.19 92 ARG A CA 1
ATOM 713 C C . ARG A 1 92 ? 13.336 -12.718 0.861 1.00 88.19 92 ARG A C 1
ATOM 715 O O . ARG A 1 92 ? 14.243 -13.229 1.505 1.00 88.19 92 ARG A O 1
ATOM 722 N N . LYS A 1 93 ? 13.131 -11.397 0.825 1.00 89.25 93 LYS A N 1
ATOM 723 C CA . LYS A 1 93 ? 13.931 -10.407 1.568 1.00 89.25 93 LYS A CA 1
ATOM 724 C C . LYS A 1 93 ? 13.268 -9.958 2.877 1.00 89.25 93 LYS A C 1
ATOM 726 O O . LYS A 1 93 ? 13.876 -9.207 3.633 1.00 89.25 93 LYS A O 1
ATOM 731 N N . GLN A 1 94 ? 12.023 -10.363 3.133 1.00 85.75 94 GLN A N 1
ATOM 732 C CA . GLN A 1 94 ? 11.264 -9.933 4.301 1.00 85.75 94 GLN A CA 1
ATOM 733 C C . GLN A 1 94 ? 11.766 -10.642 5.561 1.00 85.75 94 GLN A C 1
ATOM 735 O O . GLN A 1 94 ? 11.893 -11.864 5.589 1.00 85.75 94 GLN A O 1
ATOM 740 N N . MET A 1 95 ? 11.983 -9.875 6.630 1.00 92.50 95 MET A N 1
ATOM 741 C CA . MET A 1 95 ? 12.285 -10.444 7.940 1.00 92.50 95 MET A CA 1
ATOM 742 C C . MET A 1 95 ? 11.105 -11.286 8.445 1.00 92.50 95 MET A C 1
ATOM 744 O O . MET A 1 95 ? 9.974 -10.783 8.489 1.00 92.50 95 MET A O 1
ATOM 748 N N . PRO A 1 96 ? 11.341 -12.539 8.874 1.00 87.31 96 PRO A N 1
ATOM 749 C CA . PRO A 1 96 ? 10.334 -13.300 9.595 1.00 87.31 96 PRO A CA 1
ATOM 750 C C . PRO A 1 96 ? 9.833 -12.514 10.814 1.00 87.31 96 PRO A C 1
ATOM 752 O O . PRO A 1 96 ? 10.616 -11.865 11.506 1.00 87.31 96 PRO A O 1
ATOM 755 N N . TRP A 1 97 ? 8.519 -12.562 11.055 1.00 88.25 97 TRP A N 1
ATOM 756 C CA . TRP A 1 97 ? 7.849 -11.890 12.181 1.00 88.25 97 TRP A CA 1
ATOM 757 C C . TRP A 1 97 ? 7.987 -10.359 12.222 1.00 88.25 97 TRP A C 1
ATOM 759 O O . TRP A 1 97 ? 7.905 -9.758 13.289 1.00 88.25 97 TRP A O 1
ATOM 769 N N . SER A 1 98 ? 8.110 -9.699 11.066 1.00 90.38 98 SER A N 1
ATOM 770 C CA . SER A 1 98 ? 8.169 -8.229 10.989 1.00 90.38 98 SER A CA 1
ATOM 771 C C . SER A 1 98 ? 6.902 -7.504 11.479 1.00 90.38 98 SER A C 1
ATOM 773 O O . SER A 1 98 ? 6.894 -6.279 11.551 1.00 90.38 98 SER A O 1
ATOM 775 N N . VAL A 1 99 ? 5.813 -8.227 11.765 1.00 87.25 99 VAL A N 1
ATOM 776 C CA . VAL A 1 99 ? 4.529 -7.680 12.228 1.00 87.25 99 VAL A CA 1
ATOM 777 C C . VAL A 1 99 ? 4.070 -8.447 13.463 1.00 87.25 99 VAL A C 1
ATOM 779 O O . VAL A 1 99 ? 4.035 -9.678 13.456 1.00 87.25 99 VAL A O 1
ATOM 782 N N . THR A 1 100 ? 3.688 -7.724 14.518 1.00 92.06 100 THR A N 1
ATOM 783 C CA . THR A 1 100 ? 3.178 -8.338 15.752 1.00 92.06 100 THR A CA 1
ATOM 784 C C . THR A 1 100 ? 1.731 -8.81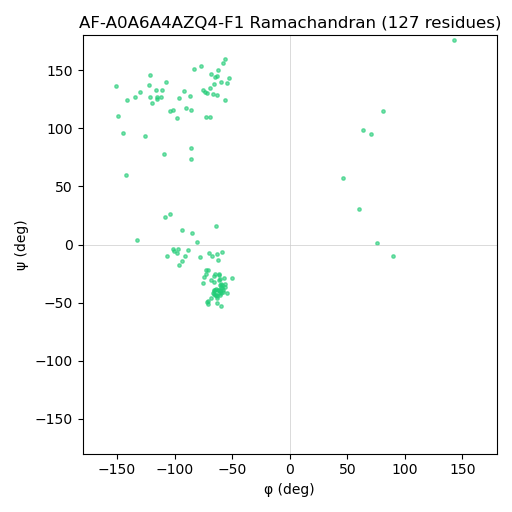3 15.591 1.00 92.06 100 T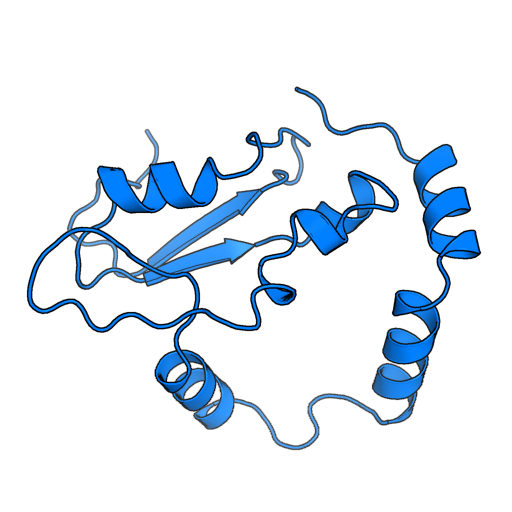HR A C 1
ATOM 786 O O . THR A 1 100 ? 0.955 -8.241 14.821 1.00 92.06 100 THR A O 1
ATOM 789 N N . LEU A 1 101 ? 1.333 -9.827 16.367 1.00 92.12 101 LEU A N 1
ATOM 790 C CA . LEU A 1 101 ? -0.050 -10.324 16.372 1.00 92.12 101 LEU A CA 1
ATOM 791 C C . LEU A 1 101 ? -1.059 -9.237 16.770 1.00 92.12 101 LEU A C 1
ATOM 793 O O . LEU A 1 101 ? -2.142 -9.169 16.195 1.00 92.12 101 LEU A O 1
ATOM 797 N N . MET A 1 102 ? -0.687 -8.361 17.708 1.00 96.00 102 MET A N 1
ATOM 798 C CA . MET A 1 102 ? -1.532 -7.239 18.126 1.00 96.00 102 MET A CA 1
ATOM 799 C C . MET A 1 102 ? -1.737 -6.240 16.986 1.00 96.00 102 MET A C 1
ATOM 801 O O . MET A 1 102 ? -2.868 -5.835 16.729 1.00 96.00 102 MET A O 1
ATOM 805 N N . THR A 1 103 ? -0.678 -5.903 16.241 1.00 91.00 103 THR A N 1
ATOM 806 C CA . THR A 1 103 ? -0.785 -5.046 15.050 1.00 91.00 103 THR A CA 1
ATOM 807 C C . THR A 1 103 ? -1.695 -5.673 13.996 1.00 91.00 103 THR A C 1
ATOM 809 O O . THR A 1 103 ? -2.541 -4.982 13.435 1.00 91.00 103 THR A O 1
ATOM 812 N N . LEU A 1 104 ? -1.569 -6.979 13.746 1.00 88.06 104 LEU A N 1
ATOM 813 C CA . LEU A 1 104 ? -2.412 -7.671 12.771 1.00 88.06 104 LEU A CA 1
ATOM 814 C C . LEU A 1 104 ? -3.895 -7.644 13.174 1.00 88.06 104 LEU A C 1
ATOM 816 O O . LEU A 1 104 ? -4.753 -7.366 12.335 1.00 88.06 104 LEU A O 1
ATOM 820 N N . ALA A 1 105 ? -4.194 -7.898 14.451 1.00 93.00 105 ALA A N 1
ATOM 821 C CA . ALA A 1 105 ? -5.553 -7.840 14.984 1.00 93.00 105 ALA A CA 1
ATOM 822 C C . ALA A 1 105 ? -6.139 -6.423 14.892 1.00 93.00 105 ALA A C 1
ATOM 824 O O . ALA A 1 105 ? -7.256 -6.253 14.404 1.00 93.00 105 ALA A O 1
ATOM 825 N N . PHE A 1 106 ? -5.358 -5.412 15.281 1.00 93.50 106 PHE A N 1
ATOM 826 C CA . PHE A 1 106 ? -5.755 -4.008 15.205 1.00 93.50 106 PHE A CA 1
ATOM 827 C C . PHE A 1 106 ? -6.067 -3.579 13.767 1.00 93.50 106 PHE A C 1
ATOM 829 O O . PHE A 1 106 ? -7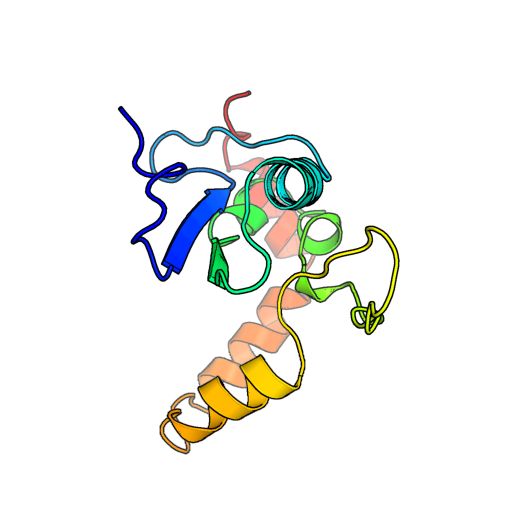.165 -3.104 13.493 1.00 93.50 106 PHE A O 1
ATOM 836 N N . VAL A 1 107 ? -5.144 -3.813 12.826 1.00 87.75 107 VAL A N 1
ATOM 837 C CA . VAL A 1 107 ? -5.337 -3.455 11.410 1.00 87.75 107 VAL A CA 1
ATOM 838 C C . VAL A 1 107 ? -6.552 -4.181 10.823 1.00 87.75 107 VAL A C 1
ATOM 840 O O . VAL A 1 107 ? -7.337 -3.573 10.101 1.00 87.75 107 VAL A O 1
ATOM 843 N N . SER A 1 108 ? -6.755 -5.459 11.164 1.00 88.88 108 SER A N 1
ATOM 844 C CA . SER A 1 108 ? -7.923 -6.240 10.725 1.00 88.88 108 SER A CA 1
ATOM 845 C C . SER A 1 108 ? -9.248 -5.661 11.229 1.00 88.88 108 SER A C 1
ATOM 847 O O . SER A 1 108 ? -10.226 -5.667 10.483 1.00 88.88 108 SER A O 1
ATOM 849 N N . ALA A 1 109 ? -9.288 -5.164 12.469 1.00 92.94 109 ALA A N 1
ATOM 850 C CA . ALA A 1 109 ? -10.473 -4.533 13.043 1.00 92.94 109 ALA A CA 1
ATOM 851 C C . ALA A 1 109 ? -10.751 -3.165 12.401 1.00 92.94 109 ALA A C 1
ATOM 853 O O . ALA A 1 109 ? -11.845 -2.948 11.887 1.00 92.94 109 ALA A O 1
ATOM 854 N N . VAL A 1 110 ? -9.745 -2.284 12.337 1.00 87.69 110 VAL A N 1
ATOM 855 C CA . VAL A 1 110 ? -9.882 -0.927 11.773 1.00 87.69 110 VAL A CA 1
ATOM 856 C C . VAL A 1 110 ? -10.311 -0.965 10.308 1.00 87.69 110 VAL A C 1
ATOM 858 O O . VAL A 1 110 ? -11.193 -0.221 9.895 1.00 87.69 110 VAL A O 1
ATOM 861 N N . VAL A 1 111 ? -9.742 -1.875 9.511 1.00 84.38 111 VAL A N 1
ATOM 862 C CA . VAL A 1 111 ? -10.093 -2.012 8.088 1.00 84.38 111 VAL A CA 1
ATOM 863 C C . VAL A 1 111 ? -11.507 -2.573 7.884 1.00 84.38 111 VAL A C 1
ATOM 865 O O . VAL A 1 111 ? -11.975 -2.591 6.751 1.00 84.38 111 VAL A O 1
ATOM 868 N N . LYS A 1 112 ? -12.220 -3.022 8.921 1.00 88.31 112 LYS A N 1
ATOM 869 C CA . LYS A 1 112 ? -13.622 -3.477 8.828 1.00 88.31 112 LYS A CA 1
ATOM 870 C C . LYS A 1 112 ? -14.623 -2.492 9.435 1.00 88.31 112 LYS A C 1
ATOM 872 O O . LYS A 1 112 ? -15.819 -2.679 9.246 1.00 88.31 112 LYS A O 1
ATOM 877 N N . ASP A 1 113 ? -14.156 -1.472 10.146 1.00 92.00 113 ASP A N 1
ATOM 878 C CA . ASP A 1 113 ? -15.015 -0.490 10.801 1.00 92.00 113 ASP A CA 1
ATOM 879 C C . ASP A 1 113 ? -15.402 0.631 9.826 1.00 92.00 113 ASP A C 1
ATOM 881 O O . ASP A 1 113 ? -14.778 1.691 9.760 1.00 92.00 113 ASP A O 1
ATOM 885 N N . ASP A 1 114 ? -16.429 0.376 9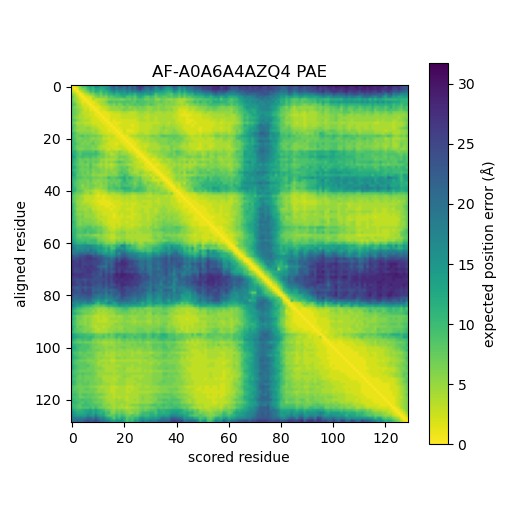.016 1.00 89.38 114 ASP A N 1
ATOM 886 C CA . ASP A 1 114 ? -16.901 1.351 8.030 1.00 89.38 114 ASP A CA 1
ATOM 887 C C . ASP A 1 114 ? -17.496 2.613 8.679 1.00 89.38 114 ASP A C 1
ATOM 889 O O . ASP A 1 114 ? -17.417 3.688 8.085 1.00 89.38 114 ASP A O 1
ATOM 893 N N . ALA A 1 115 ? -18.031 2.519 9.904 1.00 92.00 115 ALA A N 1
ATOM 894 C CA . ALA A 1 115 ? -18.557 3.674 10.631 1.00 92.00 115 ALA A CA 1
ATOM 895 C C . ALA A 1 115 ? -17.426 4.626 11.047 1.00 92.00 115 ALA A C 1
ATOM 897 O O . ALA A 1 115 ? -17.507 5.831 10.801 1.00 92.00 115 ALA A O 1
ATOM 898 N N . TYR A 1 116 ? -16.339 4.084 11.601 1.00 89.31 116 TYR A N 1
ATOM 899 C CA . TYR A 1 116 ? -15.141 4.855 11.926 1.00 89.31 116 TYR A CA 1
ATOM 900 C C . TYR A 1 116 ? -14.501 5.487 10.680 1.00 89.31 116 TYR A C 1
ATOM 902 O O . TYR A 1 116 ? -14.103 6.657 10.696 1.00 89.31 116 TYR A O 1
ATOM 910 N N . LEU A 1 117 ? -14.426 4.738 9.574 1.00 87.88 117 LEU A N 1
ATOM 911 C CA . LEU A 1 117 ? -13.887 5.249 8.311 1.00 87.88 117 LEU A CA 1
ATOM 912 C C . LEU A 1 117 ? -14.745 6.380 7.730 1.00 87.88 117 LEU A C 1
ATOM 914 O O . LEU A 1 117 ? -14.188 7.355 7.225 1.00 87.88 117 LEU A O 1
ATOM 918 N N . GLN A 1 118 ? -16.075 6.283 7.828 1.00 89.12 118 GLN A N 1
ATOM 919 C CA . GLN A 1 118 ? -16.982 7.360 7.429 1.00 89.12 118 GLN A CA 1
ATOM 920 C C . GLN A 1 118 ? -16.759 8.610 8.284 1.00 89.12 118 GLN A C 1
ATOM 922 O O . GLN A 1 118 ? -16.507 9.678 7.734 1.00 89.12 118 GLN A O 1
ATOM 927 N N . GLN A 1 119 ? -16.744 8.467 9.612 1.00 90.81 119 GLN A N 1
ATOM 928 C CA . GLN A 1 119 ? -16.522 9.587 10.530 1.00 90.81 119 GLN A CA 1
ATOM 929 C C . GLN A 1 119 ? -15.185 10.297 10.262 1.00 90.81 119 GLN A C 1
ATOM 931 O O . GLN A 1 119 ? -15.105 11.523 10.293 1.00 90.81 119 GLN A O 1
ATOM 936 N N . THR A 1 120 ? -14.132 9.527 9.975 1.00 88.69 120 THR A N 1
ATOM 937 C CA . THR A 1 120 ? -12.813 10.074 9.625 1.00 88.69 120 THR A CA 1
ATOM 938 C C . THR A 1 120 ? -12.860 10.825 8.294 1.00 88.69 120 THR A C 1
ATOM 940 O O . THR A 1 120 ? -12.248 11.885 8.157 1.00 88.69 120 THR A O 1
ATOM 943 N N . SER A 1 121 ? -13.607 10.309 7.315 1.00 86.75 121 SER A N 1
ATOM 944 C CA . SER A 1 121 ? -13.803 10.987 6.034 1.00 86.75 121 SER A CA 1
ATOM 945 C C . SER A 1 121 ? -14.537 12.315 6.187 1.00 86.75 121 SER A C 1
ATOM 947 O O . SER A 1 121 ? -14.178 13.263 5.500 1.00 86.75 121 SER A O 1
ATOM 949 N N . ASP A 1 122 ? -15.531 12.402 7.071 1.00 89.12 122 ASP A N 1
ATOM 950 C CA . ASP A 1 122 ? -16.352 13.608 7.239 1.00 89.12 122 ASP A CA 1
ATOM 951 C C . ASP A 1 122 ? -15.539 14.810 7.759 1.00 89.12 122 ASP A C 1
ATOM 953 O O . ASP A 1 122 ? -15.888 15.961 7.500 1.00 89.12 122 ASP A O 1
ATOM 957 N N . VAL A 1 123 ? -14.434 14.552 8.471 1.00 89.06 123 VAL A N 1
ATOM 958 C CA . VAL A 1 123 ? -13.525 15.587 9.002 1.00 89.06 123 VAL A CA 1
ATOM 959 C C . VAL A 1 123 ? -12.264 15.791 8.157 1.00 89.06 123 VAL A C 1
ATOM 961 O O . VAL A 1 123 ? -11.473 16.691 8.444 1.00 89.06 123 VAL A O 1
ATOM 964 N N . THR A 1 124 ? -12.054 14.968 7.127 1.00 83.75 124 THR A N 1
ATOM 965 C CA . THR A 1 124 ? -10.887 15.056 6.242 1.00 83.75 124 THR A CA 1
ATOM 966 C C . THR A 1 124 ? -11.249 15.865 4.993 1.00 83.75 124 THR A C 1
ATOM 968 O O . THR A 1 124 ? -12.211 15.520 4.308 1.00 83.75 124 THR A O 1
ATOM 971 N N . PRO A 1 125 ? -10.493 16.921 4.639 1.00 79.12 125 PRO A N 1
ATOM 972 C CA . PRO A 1 125 ? -10.718 17.641 3.391 1.00 79.12 125 PRO A CA 1
ATOM 973 C C . PRO A 1 125 ? -10.558 16.710 2.177 1.00 79.12 125 PRO A C 1
ATOM 975 O O . PRO A 1 125 ? -9.626 15.900 2.161 1.00 79.12 125 PRO A O 1
ATOM 978 N N . PRO A 1 126 ? -11.411 16.820 1.144 1.00 69.88 126 PRO A N 1
ATOM 979 C CA . PRO A 1 126 ? -11.234 16.034 -0.068 1.00 69.88 126 PRO A CA 1
ATOM 980 C C . PRO A 1 126 ? -9.895 16.381 -0.751 1.00 69.88 126 PRO A C 1
ATOM 982 O O . PRO A 1 126 ? -9.435 17.523 -0.645 1.00 69.88 126 PRO A O 1
ATOM 985 N N . PRO A 1 127 ? -9.273 15.425 -1.470 1.00 66.81 127 PRO A N 1
ATOM 986 C CA . PRO A 1 127 ? -8.084 15.686 -2.280 1.00 66.81 127 PRO A CA 1
ATOM 987 C C . PRO A 1 127 ? -8.326 16.852 -3.247 1.00 66.81 127 PRO A C 1
ATOM 989 O O . PRO A 1 127 ? -9.425 16.984 -3.792 1.00 66.81 127 PRO A O 1
ATOM 992 N N . VAL A 1 128 ? -7.306 17.681 -3.472 1.00 62.75 128 VAL A N 1
ATOM 993 C CA . VAL A 1 128 ? -7.375 18.766 -4.461 1.00 62.75 128 VAL A CA 1
ATOM 994 C C . VAL A 1 128 ? -7.407 18.128 -5.858 1.00 62.75 128 VAL A C 1
ATOM 996 O O . VAL A 1 128 ? -6.684 17.165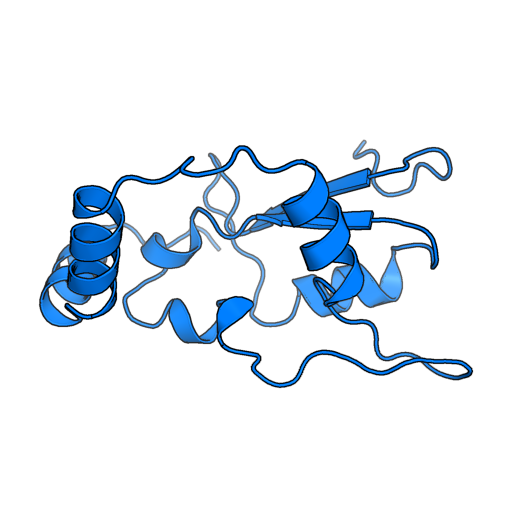 -6.105 1.00 62.75 128 VAL A O 1
ATOM 999 N N . ALA A 1 129 ? -8.296 18.593 -6.739 1.00 52.88 129 ALA A N 1
ATOM 1000 C CA . ALA A 1 129 ? -8.400 18.100 -8.117 1.00 52.88 129 ALA A CA 1
ATOM 1001 C C . ALA A 1 129 ? -7.315 18.696 -9.021 1.00 52.88 129 ALA A C 1
ATOM 1003 O O . ALA A 1 129 ? -6.993 19.892 -8.831 1.00 52.88 129 ALA A O 1
#

Mean predicted aligned error: 9.69 Å

Radius of gyration: 17.04 Å; Cα contacts (8 Å, |Δi|>4): 108; chains: 1; bounding box: 37×33×46 Å

pLDDT: mean 72.13, std 17.65, range [27.31, 96.0]

Secondary structure (DSSP, 8-state):
--GGG-TT-SEEEEESS-TTT---PPTTHHHHHHHHH--TT-EEEEE-TTGGGG-TTGGGT-GGG-S------SSS----SS-HHHHHHHHTTSPTT-S-HHHHHHHHHHTT-HHHHHHHHHHSPPPP-

Nearest PDB structures (foldseek):
  8juj-assembly1_A  TM=6.732E-01  e=3.761E+00  Bacillus cereus ATCC 14579
  8juj-assembly1_B  TM=6.766E-01  e=9.909E+00  Bacillus cereus ATCC 14579

Foldseek 3Di:
DDCLQVPPDQEEEAEAVDPPQLDHDDQCVVVVCCQPRDDPRHYYHYDCPCLLLQALVSVVSDLVPCPDFDDDDPDDDDHGHDDPVNVVVVVVPDDPPPDDPVRVVVVVVVNPCSVVSHVSNVPRDHGDD